Protein AF-A0A960S9M6-F1 (afdb_monomer_lite)

Sequence (141 aa):
MTRIGAFYVVWVLALFPCEPVHAREVPQEELKLIGQKIFANECSSRVDHLTCWNEGEAFASLGVGHFIWYPKGGKHPFEETFPRFIAFLKERGVPFPHWLDSPCPWHSRQEFYRAIHSTKMAELATFLNESIPHQIAYMQH

Foldseek 3Di:
DDDDDDDDDDDDDDPDDPDDDDDDDDDPVRVVVVVVVCCCVVVVVDLCVQWHDDPPDQFIQGAPLRATAHAPDDDDPDDGRQLVLVVLCVVVVNDADPPSNDGDPARDRVSVVVCCVPPVVVSRSVRRVVCNVSSVVVVVD

Secondary structure (DSSP, 8-state):
----------------------PPPPPHHHHHHHHHHHHHHHSTT-GGGTEE--TT-SSEEETTTTEEEPBSS---SS---HHHHHHHHHHTT----GGGSSSBS-SSHHHHHHTTTSHHHHHHHHHHHHTHHHHHHHHT-

Radius of gyration: 26.08 Å; chains: 1; bounding box: 66×43×81 Å

Structure (mmCIF, N/CA/C/O backbone):
data_AF-A0A960S9M6-F1
#
_entry.id   AF-A0A960S9M6-F1
#
loop_
_atom_site.group_PDB
_atom_site.id
_atom_site.type_symbol
_atom_site.label_atom_id
_atom_site.label_alt_id
_atom_site.label_comp_id
_atom_site.label_asym_id
_atom_site.label_entity_id
_atom_site.label_seq_id
_atom_site.pdbx_PDB_ins_code
_atom_site.Cartn_x
_atom_site.Cartn_y
_atom_site.Cartn_z
_atom_site.occupancy
_atom_site.B_iso_or_equiv
_atom_site.auth_seq_id
_atom_site.auth_comp_id
_atom_site.auth_asym_id
_atom_site.auth_atom_id
_atom_site.pdbx_PDB_model_num
ATOM 1 N N . MET A 1 1 ? 48.182 -28.511 65.128 1.00 39.94 1 MET A N 1
ATOM 2 C CA . MET A 1 1 ? 47.738 -27.963 63.830 1.00 39.94 1 MET A CA 1
ATOM 3 C C . MET A 1 1 ? 46.310 -27.478 63.998 1.00 39.94 1 MET A C 1
ATOM 5 O O . MET A 1 1 ? 45.401 -28.278 64.149 1.00 39.94 1 MET A O 1
ATOM 9 N N . THR A 1 2 ? 46.164 -26.166 64.121 1.00 43.22 2 THR A N 1
ATOM 10 C CA . THR A 1 2 ? 44.923 -25.434 64.402 1.00 43.22 2 THR A CA 1
ATOM 11 C C . THR A 1 2 ? 44.138 -25.230 63.109 1.00 43.22 2 THR A C 1
ATOM 13 O O . THR A 1 2 ? 44.773 -24.910 62.105 1.00 43.22 2 THR A O 1
ATOM 16 N N . ARG A 1 3 ? 42.796 -25.292 63.135 1.00 40.94 3 ARG A N 1
ATOM 17 C CA . ARG A 1 3 ? 41.962 -24.307 62.418 1.00 40.94 3 ARG A CA 1
ATOM 18 C C . ARG A 1 3 ? 40.491 -24.305 62.850 1.00 40.94 3 ARG A C 1
ATOM 20 O O . ARG A 1 3 ? 39.776 -25.290 62.748 1.00 40.94 3 ARG A O 1
ATOM 27 N N . ILE A 1 4 ? 40.123 -23.127 63.340 1.00 50.75 4 ILE A N 1
ATOM 28 C CA . ILE A 1 4 ? 38.807 -22.569 63.655 1.00 50.75 4 ILE A CA 1
ATOM 29 C C . ILE A 1 4 ? 38.083 -22.228 62.342 1.00 50.75 4 ILE A C 1
ATOM 31 O O . ILE A 1 4 ? 38.751 -21.907 61.359 1.00 50.75 4 ILE A O 1
ATOM 35 N N . GLY A 1 5 ? 36.746 -22.202 62.334 1.00 39.00 5 GLY A N 1
ATOM 36 C CA . GLY A 1 5 ? 35.992 -21.590 61.236 1.00 39.00 5 GLY A CA 1
ATOM 37 C C . GLY A 1 5 ? 34.479 -21.583 61.436 1.00 39.00 5 GLY A C 1
ATOM 38 O O . GLY A 1 5 ? 33.780 -22.395 60.845 1.00 39.00 5 GLY A O 1
ATOM 39 N N . ALA A 1 6 ? 33.983 -20.660 62.259 1.00 52.59 6 ALA A N 1
ATOM 40 C CA . ALA A 1 6 ? 32.585 -20.235 62.276 1.00 52.59 6 ALA A CA 1
ATOM 41 C C . ALA A 1 6 ? 32.339 -19.246 61.131 1.00 52.59 6 ALA A C 1
ATOM 43 O O . ALA A 1 6 ? 33.136 -18.327 61.028 1.00 52.59 6 ALA A O 1
ATOM 44 N N . PHE A 1 7 ? 31.246 -19.351 60.366 1.00 46.94 7 PHE A N 1
ATOM 45 C CA . PHE A 1 7 ? 30.676 -18.204 59.640 1.00 46.94 7 PHE A CA 1
ATOM 46 C C . PHE A 1 7 ? 29.161 -18.371 59.452 1.00 46.94 7 PHE A C 1
ATOM 48 O O . PHE A 1 7 ? 28.689 -19.128 58.610 1.00 46.94 7 PHE A O 1
ATOM 55 N N . TYR A 1 8 ? 28.409 -17.632 60.270 1.00 47.47 8 TYR A N 1
ATOM 56 C CA . TYR A 1 8 ? 27.047 -17.197 59.972 1.00 47.47 8 TYR A CA 1
ATOM 57 C C . TYR A 1 8 ? 27.101 -16.247 58.770 1.00 47.47 8 TYR A C 1
ATOM 59 O O . TYR A 1 8 ? 27.853 -15.275 58.803 1.00 47.47 8 TYR A O 1
ATOM 67 N N . VAL A 1 9 ? 26.275 -16.472 57.750 1.00 56.28 9 VAL A N 1
ATOM 68 C CA . VAL A 1 9 ? 25.959 -15.439 56.755 1.00 56.28 9 VAL A CA 1
ATOM 69 C C . VAL A 1 9 ? 24.444 -15.348 56.655 1.00 56.28 9 VAL A C 1
ATOM 71 O O . VAL A 1 9 ? 23.791 -16.125 55.965 1.00 56.28 9 VAL A O 1
ATOM 74 N N . VAL A 1 10 ? 23.887 -14.403 57.411 1.00 52.91 10 VAL A N 1
ATOM 75 C CA . VAL A 1 10 ? 22.512 -13.936 57.249 1.00 52.91 10 VAL A CA 1
ATOM 76 C C . VAL A 1 10 ? 22.479 -13.079 55.984 1.00 52.91 10 VAL A C 1
ATOM 78 O O . VAL A 1 10 ? 23.064 -11.999 55.952 1.00 52.91 10 VAL A O 1
ATOM 81 N N . TRP A 1 11 ? 21.796 -13.550 54.944 1.00 50.41 11 TRP A N 1
ATOM 82 C CA . TRP A 1 11 ? 21.425 -12.722 53.798 1.00 50.41 11 TRP A CA 1
ATOM 83 C C . TRP A 1 11 ? 20.110 -12.005 54.118 1.00 50.41 11 TRP A C 1
ATOM 85 O O . TRP A 1 11 ? 19.033 -12.576 53.967 1.00 50.41 11 TRP A O 1
ATOM 95 N N . VAL A 1 12 ? 20.188 -10.757 54.585 1.00 57.31 12 VAL A N 1
ATOM 96 C CA . VAL A 1 12 ? 19.019 -9.868 54.636 1.00 57.31 12 VAL A CA 1
ATOM 97 C C . VAL A 1 12 ? 18.831 -9.279 53.240 1.00 57.31 12 VAL A C 1
ATOM 99 O O . VAL A 1 12 ? 19.559 -8.377 52.831 1.00 57.31 12 VAL A O 1
ATOM 102 N N . LEU A 1 13 ? 17.866 -9.814 52.492 1.00 57.66 13 LEU A N 1
ATOM 103 C CA . LEU A 1 13 ? 17.352 -9.194 51.272 1.00 57.66 13 LEU A CA 1
ATOM 104 C C . LEU A 1 13 ? 16.617 -7.904 51.658 1.00 57.66 13 LEU A C 1
ATOM 106 O O . LEU A 1 13 ? 15.545 -7.947 52.260 1.00 57.66 13 LEU A O 1
ATOM 110 N N . ALA A 1 14 ? 17.206 -6.755 51.329 1.00 55.22 14 ALA A N 1
ATOM 111 C CA . ALA A 1 14 ? 16.539 -5.467 51.432 1.00 55.22 14 ALA A CA 1
ATOM 112 C C . ALA A 1 14 ? 15.406 -5.397 50.394 1.00 55.22 14 ALA A C 1
ATOM 114 O O . ALA A 1 14 ? 15.648 -5.318 49.190 1.00 55.22 14 ALA A O 1
ATOM 115 N N . LEU A 1 15 ? 14.164 -5.439 50.875 1.00 57.06 15 LEU A N 1
ATOM 116 C CA . LEU A 1 15 ? 12.969 -5.104 50.108 1.00 57.06 15 LEU A CA 1
ATOM 117 C C . LEU A 1 15 ? 12.941 -3.583 49.911 1.00 57.06 15 LEU A C 1
ATOM 119 O O . LEU A 1 15 ? 12.465 -2.855 50.778 1.00 57.06 15 LEU A O 1
ATOM 123 N N . PHE A 1 16 ? 13.466 -3.095 48.789 1.00 62.12 16 PHE A N 1
ATOM 124 C CA . PHE A 1 16 ? 13.149 -1.744 48.329 1.00 62.12 16 PHE A CA 1
ATOM 125 C C . PHE A 1 16 ? 11.722 -1.761 47.757 1.00 62.12 16 PHE A C 1
ATOM 127 O O . PHE A 1 16 ? 11.487 -2.480 46.782 1.00 62.12 16 PHE A O 1
ATOM 134 N N . PRO A 1 17 ? 10.753 -1.022 48.331 1.00 59.41 17 PRO A N 1
ATOM 135 C CA . PRO A 1 17 ? 9.447 -0.871 47.710 1.00 59.41 17 PRO A CA 1
ATOM 136 C C . PRO A 1 17 ? 9.616 -0.100 46.397 1.00 59.41 17 PRO A C 1
ATOM 138 O O . PRO A 1 17 ? 10.124 1.019 46.363 1.00 59.41 17 PRO A O 1
ATOM 141 N N . CYS A 1 18 ? 9.224 -0.741 45.300 1.00 58.84 18 CYS A N 1
ATOM 142 C CA . CYS A 1 18 ? 9.086 -0.103 44.002 1.00 58.84 18 CYS A CA 1
ATOM 143 C C . CYS A 1 18 ? 7.837 0.788 44.067 1.00 58.84 18 CYS A C 1
ATOM 145 O O . CYS A 1 18 ? 6.716 0.284 44.034 1.00 58.84 18 CYS A O 1
ATOM 147 N N . GLU A 1 19 ? 8.022 2.095 44.256 1.00 59.72 19 GLU A 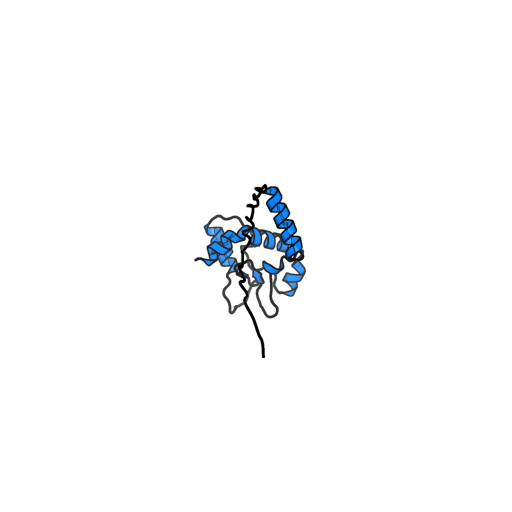N 1
ATOM 148 C CA . GLU A 1 19 ? 6.930 3.073 44.192 1.00 59.72 19 GLU A CA 1
ATOM 149 C C . GLU A 1 19 ? 6.269 3.020 42.798 1.00 59.72 19 GLU A C 1
ATOM 151 O O . GLU A 1 19 ? 6.977 3.026 41.783 1.00 59.72 19 GLU A O 1
ATOM 156 N N . PRO A 1 20 ? 4.928 2.965 42.709 1.00 59.41 20 PRO A N 1
ATOM 157 C CA . PRO A 1 20 ? 4.235 2.886 41.434 1.00 59.41 20 PRO A CA 1
ATOM 158 C C . PRO A 1 20 ? 4.317 4.231 40.705 1.00 59.41 20 PRO A C 1
ATOM 160 O O . PRO A 1 20 ? 3.740 5.234 41.128 1.00 59.41 20 PRO A O 1
ATOM 163 N N . VAL A 1 21 ? 5.010 4.243 39.568 1.00 62.34 21 VAL A N 1
ATOM 164 C CA . VAL A 1 21 ? 5.002 5.366 38.625 1.00 62.34 21 VAL A CA 1
ATOM 165 C C . VAL A 1 21 ? 3.561 5.593 38.161 1.00 62.34 21 VAL A C 1
ATOM 167 O O . VAL A 1 21 ? 2.972 4.744 37.494 1.00 62.34 21 VAL A O 1
ATOM 170 N N . HIS A 1 22 ? 2.979 6.740 38.515 1.00 62.44 22 HIS A N 1
ATOM 171 C CA . HIS A 1 22 ? 1.682 7.154 37.985 1.00 62.44 22 HIS A CA 1
ATOM 172 C C . HIS A 1 22 ? 1.824 7.480 36.495 1.00 62.44 22 HIS A C 1
ATOM 174 O O . HIS A 1 22 ? 2.482 8.451 36.117 1.00 62.44 22 HIS A O 1
ATOM 180 N N . ALA A 1 23 ? 1.204 6.665 35.643 1.00 53.06 23 ALA A N 1
ATOM 181 C CA . ALA A 1 23 ? 1.108 6.943 34.219 1.00 53.06 23 ALA A CA 1
ATOM 182 C C . ALA A 1 23 ? 0.157 8.131 33.998 1.00 53.06 23 ALA A C 1
ATOM 184 O O . ALA A 1 23 ? -1.020 8.078 34.348 1.00 53.06 23 ALA A O 1
ATOM 185 N N . ARG A 1 24 ? 0.679 9.222 33.434 1.00 65.56 24 ARG A N 1
ATOM 186 C CA . ARG A 1 24 ? -0.117 10.375 33.001 1.00 65.56 24 ARG A CA 1
ATOM 187 C C . ARG A 1 24 ? -0.850 10.018 31.706 1.00 65.56 24 ARG A C 1
ATOM 189 O O . ARG A 1 24 ? -0.212 9.586 30.749 1.00 65.56 24 ARG A O 1
ATOM 196 N N . GLU A 1 25 ? -2.159 10.251 31.654 1.00 62.16 25 GLU A N 1
ATOM 197 C CA . GLU A 1 25 ? -2.938 10.125 30.418 1.00 62.16 25 GLU A CA 1
ATOM 198 C C . GLU A 1 25 ? -2.504 11.197 29.407 1.00 62.16 25 GLU A C 1
ATOM 200 O O . GLU A 1 25 ? -2.459 12.392 29.713 1.00 62.16 25 GLU A O 1
ATOM 205 N N . VAL A 1 26 ? -2.137 10.758 28.202 1.00 62.38 26 VAL A N 1
ATOM 206 C CA . VAL A 1 26 ? -1.643 11.625 27.128 1.00 62.38 26 VAL A CA 1
ATOM 207 C C . VAL A 1 26 ? -2.814 11.993 26.202 1.00 62.38 26 VAL A C 1
ATOM 209 O O . VAL A 1 26 ? -3.490 11.090 25.703 1.00 62.38 26 VAL A O 1
ATOM 212 N N . PRO A 1 27 ? -3.075 13.288 25.943 1.00 74.69 27 PRO A N 1
ATOM 213 C CA . PRO A 1 27 ? -4.093 13.739 24.994 1.00 74.69 27 PRO A CA 1
ATOM 214 C C . PRO A 1 27 ? -3.900 13.158 23.584 1.00 74.69 27 PRO A C 1
ATOM 216 O O . PRO A 1 27 ? -2.776 12.998 23.114 1.00 74.69 27 PRO A O 1
ATOM 219 N N . GLN A 1 28 ? -4.998 12.909 22.863 1.00 57.66 28 GLN A N 1
ATOM 220 C CA . GLN A 1 28 ? -4.976 12.281 21.529 1.00 57.66 28 GLN A CA 1
ATOM 221 C C . GLN A 1 28 ? -4.119 13.023 20.488 1.00 57.66 28 GLN A C 1
ATOM 223 O O . GLN A 1 28 ? -3.432 12.394 19.685 1.00 57.66 28 GLN A O 1
ATOM 228 N N . GLU A 1 29 ? -4.097 14.356 20.512 1.00 60.41 29 GLU A N 1
ATOM 229 C CA . GLU A 1 29 ? -3.239 15.134 19.606 1.00 60.41 29 GLU A CA 1
ATOM 230 C C . GLU A 1 29 ? -1.749 14.965 19.927 1.00 60.41 29 GLU A C 1
ATOM 232 O O . GLU A 1 29 ? -0.921 14.863 19.021 1.00 60.41 29 GLU A O 1
ATOM 237 N N . GLU A 1 30 ? -1.411 14.864 21.214 1.00 60.12 30 GLU A N 1
ATOM 238 C CA . GLU A 1 30 ? -0.048 14.618 21.681 1.00 60.12 30 GLU A CA 1
ATOM 239 C C . GLU A 1 30 ? 0.386 13.188 21.317 1.00 60.12 30 GLU A C 1
ATOM 241 O O . GLU A 1 30 ? 1.492 13.000 20.813 1.00 60.12 30 GLU A O 1
ATOM 246 N N . LEU A 1 31 ? -0.515 12.202 21.410 1.00 59.41 31 LEU A N 1
ATOM 247 C CA . LEU A 1 31 ? -0.283 10.835 20.925 1.00 59.41 31 LEU A CA 1
ATOM 248 C C . LEU A 1 31 ? -0.028 10.774 19.412 1.00 59.41 31 LEU A C 1
ATOM 250 O O . LEU A 1 31 ? 0.876 10.060 18.979 1.00 59.41 31 LEU A O 1
ATOM 254 N N . LYS A 1 32 ? -0.762 11.543 18.597 1.00 56.31 32 LYS A N 1
ATOM 255 C CA . LYS A 1 32 ? -0.553 11.601 17.137 1.00 56.31 32 LYS A CA 1
ATOM 256 C C . LYS A 1 32 ? 0.806 12.201 16.781 1.00 56.31 32 LYS A C 1
ATOM 258 O O . LYS A 1 32 ? 1.501 11.692 15.902 1.00 56.31 32 LYS A O 1
ATOM 263 N N . LEU A 1 33 ? 1.200 13.261 17.479 1.00 59.62 33 LEU A N 1
ATOM 264 C CA . LEU A 1 33 ? 2.465 13.957 17.248 1.00 59.62 33 LEU A CA 1
ATOM 265 C C . LEU A 1 33 ? 3.662 13.130 17.743 1.00 59.62 33 LEU A C 1
ATOM 267 O O . LEU A 1 33 ? 4.707 13.098 17.092 1.00 59.62 33 LEU A O 1
ATOM 271 N N . ILE A 1 34 ? 3.489 12.410 18.855 1.00 61.06 34 ILE A N 1
ATOM 272 C CA . ILE A 1 34 ? 4.431 11.396 19.339 1.00 61.06 34 ILE A CA 1
ATOM 273 C C . ILE A 1 34 ? 4.526 10.248 18.328 1.00 61.06 34 ILE A C 1
ATOM 275 O O . ILE A 1 34 ? 5.634 9.891 17.952 1.00 61.06 34 ILE A O 1
ATOM 279 N N . GLY A 1 35 ? 3.409 9.742 17.799 1.00 54.53 35 GLY A N 1
ATOM 280 C CA . GLY A 1 35 ? 3.391 8.694 16.773 1.00 54.53 35 GLY A CA 1
ATOM 281 C C . GLY A 1 35 ? 4.107 9.103 15.484 1.00 54.53 35 GLY A C 1
ATOM 282 O O . GLY A 1 35 ? 4.913 8.342 14.964 1.00 54.53 35 GLY A O 1
ATOM 283 N N . GLN A 1 36 ? 3.906 10.335 15.013 1.00 56.25 36 GLN A N 1
ATOM 284 C CA . GLN A 1 36 ? 4.623 10.886 13.855 1.00 56.25 36 GLN A CA 1
ATOM 285 C C . GLN A 1 36 ? 6.128 11.031 14.110 1.00 56.25 36 GLN A C 1
ATOM 287 O O . GLN A 1 36 ? 6.935 10.750 13.226 1.00 56.25 36 GLN A O 1
ATOM 292 N N . LYS A 1 37 ? 6.519 11.450 15.318 1.00 56.56 37 LYS A N 1
ATOM 293 C CA . LYS A 1 37 ? 7.929 11.590 15.704 1.00 56.56 37 LYS A CA 1
ATOM 294 C C . LYS A 1 37 ? 8.610 10.242 15.935 1.00 56.56 37 LYS A C 1
ATOM 296 O O . LYS A 1 37 ? 9.757 10.095 15.535 1.00 56.56 37 LYS A O 1
ATOM 301 N N . ILE A 1 38 ? 7.918 9.264 16.521 1.00 52.44 38 ILE A N 1
ATOM 302 C CA . ILE A 1 38 ? 8.393 7.880 16.670 1.00 52.44 38 ILE A CA 1
ATOM 303 C C . ILE A 1 38 ? 8.504 7.228 15.292 1.00 52.44 38 ILE A C 1
ATOM 305 O O . ILE A 1 38 ? 9.534 6.646 14.991 1.00 52.44 38 ILE A O 1
ATOM 309 N N . PHE A 1 39 ? 7.527 7.414 14.404 1.00 49.03 39 PHE A N 1
ATOM 310 C CA . PHE A 1 39 ? 7.607 6.956 13.015 1.00 49.03 39 PHE A CA 1
ATOM 311 C C . PHE A 1 39 ? 8.801 7.583 12.270 1.00 49.03 39 PHE A C 1
ATOM 313 O O . PHE A 1 39 ? 9.555 6.885 11.595 1.00 49.03 39 PHE A O 1
ATOM 320 N N . ALA A 1 40 ? 9.046 8.884 12.447 1.00 50.12 40 ALA A N 1
ATOM 321 C CA . ALA A 1 40 ? 10.218 9.552 11.881 1.00 50.12 40 ALA A CA 1
ATOM 322 C C . ALA A 1 40 ? 11.550 9.036 12.472 1.00 50.12 40 ALA A C 1
ATOM 324 O O . ALA A 1 40 ? 12.507 8.846 11.717 1.00 50.12 40 ALA A O 1
ATOM 325 N N . ASN A 1 41 ? 11.604 8.776 13.786 1.00 49.66 41 ASN A N 1
ATOM 326 C CA . ASN A 1 41 ? 12.817 8.361 14.506 1.00 49.66 41 ASN A CA 1
ATOM 327 C C . ASN A 1 41 ? 13.135 6.861 14.403 1.00 49.66 41 ASN A C 1
ATOM 329 O O . ASN A 1 41 ? 14.295 6.512 14.214 1.00 49.66 41 ASN A O 1
ATOM 333 N N . GLU A 1 42 ? 12.151 5.972 14.533 1.00 43.06 42 GLU A N 1
ATOM 334 C CA . GLU A 1 42 ? 12.362 4.516 14.532 1.00 43.06 42 GLU A CA 1
ATOM 335 C C . GLU A 1 42 ? 12.408 3.927 13.122 1.00 43.06 42 GLU A C 1
ATOM 337 O O . GLU A 1 42 ? 13.106 2.942 12.898 1.00 43.06 42 GLU A O 1
ATOM 342 N N . CYS A 1 43 ? 11.744 4.552 12.141 1.00 46.69 43 CYS A N 1
ATOM 343 C CA . CYS A 1 43 ? 11.805 4.091 10.751 1.00 46.69 43 CYS A CA 1
ATOM 344 C C . CYS A 1 43 ? 12.882 4.804 9.923 1.00 46.69 43 CYS A C 1
ATOM 346 O O . CYS A 1 43 ? 12.962 4.559 8.728 1.00 46.69 43 CYS A O 1
ATOM 348 N N . SER A 1 44 ? 13.693 5.720 10.468 1.00 42.34 44 SER A N 1
ATOM 349 C CA . SER A 1 44 ? 14.475 6.655 9.626 1.00 42.34 44 SER A CA 1
ATOM 350 C C . SER A 1 44 ? 13.597 7.366 8.572 1.00 42.34 44 SER A C 1
ATOM 352 O O . SER A 1 44 ? 14.070 7.679 7.483 1.00 42.34 44 SER A O 1
ATOM 354 N N . SER A 1 45 ? 12.300 7.572 8.854 1.00 41.81 45 SER A N 1
ATOM 355 C CA . SER A 1 45 ? 11.281 7.992 7.869 1.00 41.81 45 SER A CA 1
ATOM 356 C C . SER A 1 45 ? 11.022 7.006 6.708 1.00 41.81 45 SER A C 1
ATOM 358 O O . SER A 1 45 ? 10.646 7.423 5.613 1.00 41.81 45 SER A O 1
ATOM 360 N N . ARG A 1 46 ? 11.211 5.696 6.905 1.00 45.28 46 ARG A N 1
ATOM 361 C CA . ARG A 1 46 ? 11.004 4.677 5.868 1.00 45.28 46 ARG A CA 1
ATOM 362 C C . ARG A 1 46 ? 9.598 4.086 5.940 1.00 45.28 46 ARG A C 1
ATOM 364 O O . ARG A 1 46 ? 9.298 3.192 6.723 1.00 45.28 46 ARG A O 1
ATOM 371 N N . VAL A 1 47 ? 8.771 4.554 5.014 1.00 46.78 47 VAL A N 1
ATOM 372 C CA . VAL A 1 47 ? 7.545 3.916 4.499 1.00 46.78 47 VAL A CA 1
ATOM 373 C C . VAL A 1 47 ? 7.772 2.435 4.091 1.00 46.78 47 VAL A C 1
ATOM 375 O O . VAL A 1 47 ? 6.831 1.654 3.955 1.00 46.78 47 VAL A O 1
ATOM 378 N N . ASP A 1 48 ? 9.033 2.020 3.981 1.00 48.84 48 ASP A N 1
ATOM 379 C CA . ASP A 1 48 ? 9.527 0.729 3.505 1.00 48.84 48 ASP A CA 1
ATOM 380 C C . ASP A 1 48 ? 9.055 -0.520 4.267 1.00 48.84 48 ASP A C 1
ATOM 382 O O . ASP A 1 48 ? 9.212 -1.620 3.741 1.00 48.84 48 ASP A O 1
ATOM 386 N N . HIS A 1 49 ? 8.499 -0.404 5.478 1.00 64.75 49 HIS A N 1
ATOM 387 C CA . HIS A 1 49 ? 7.971 -1.578 6.192 1.00 64.75 49 HIS A CA 1
ATOM 388 C C . HIS A 1 49 ? 6.539 -1.924 5.782 1.00 64.75 49 HIS A C 1
ATOM 390 O O . HIS A 1 49 ? 6.178 -3.096 5.760 1.00 64.75 49 HIS A O 1
ATOM 396 N N . LEU A 1 50 ? 5.730 -0.915 5.440 1.00 83.94 50 LEU A N 1
ATOM 397 C CA . LEU A 1 50 ? 4.361 -1.124 4.968 1.00 83.94 50 LEU A CA 1
ATOM 398 C C . LEU A 1 50 ? 4.290 -1.174 3.447 1.00 83.94 50 LEU A C 1
ATOM 400 O O . LEU A 1 50 ? 3.307 -1.667 2.917 1.00 83.94 50 LEU A O 1
ATOM 404 N N . THR A 1 51 ? 5.286 -0.667 2.726 1.00 89.56 51 THR A N 1
ATOM 405 C CA . THR A 1 51 ? 5.321 -0.781 1.268 1.00 89.56 51 THR A CA 1
ATOM 406 C C . THR A 1 51 ? 6.700 -1.252 0.833 1.00 89.56 51 THR A C 1
ATOM 408 O O . THR A 1 51 ? 7.675 -0.504 0.922 1.00 89.56 51 THR A O 1
ATOM 411 N N . CYS A 1 52 ? 6.800 -2.480 0.338 1.00 91.88 52 CYS A N 1
ATOM 412 C CA . CYS A 1 52 ? 8.059 -3.022 -0.150 1.00 91.88 52 CYS A CA 1
ATOM 413 C C . CYS A 1 52 ? 7.871 -3.759 -1.472 1.00 91.88 52 CYS A C 1
ATOM 415 O O . CYS A 1 52 ? 6.782 -4.202 -1.823 1.00 91.88 52 CYS A O 1
ATOM 417 N N . TRP A 1 53 ? 8.955 -3.874 -2.227 1.00 92.31 53 TRP A N 1
ATOM 418 C CA . TRP A 1 53 ? 9.013 -4.724 -3.405 1.00 92.31 53 TRP A CA 1
ATOM 419 C C . TRP A 1 53 ? 10.386 -5.382 -3.405 1.00 92.31 53 TRP A C 1
ATOM 421 O O . TRP A 1 53 ? 11.397 -4.720 -3.684 1.00 92.31 53 TRP A O 1
ATOM 431 N N . ASN A 1 54 ? 10.455 -6.659 -3.028 1.00 88.75 54 ASN A N 1
ATOM 432 C CA . ASN A 1 54 ? 11.747 -7.307 -2.843 1.00 88.75 54 ASN A CA 1
ATOM 433 C C . ASN A 1 54 ? 12.420 -7.594 -4.187 1.00 88.75 54 ASN A C 1
ATOM 435 O O . ASN A 1 54 ? 11.797 -7.653 -5.250 1.00 88.75 54 ASN A O 1
ATOM 439 N N . GLU A 1 55 ? 13.740 -7.720 -4.152 1.00 87.31 55 GLU A N 1
ATOM 440 C CA . GLU A 1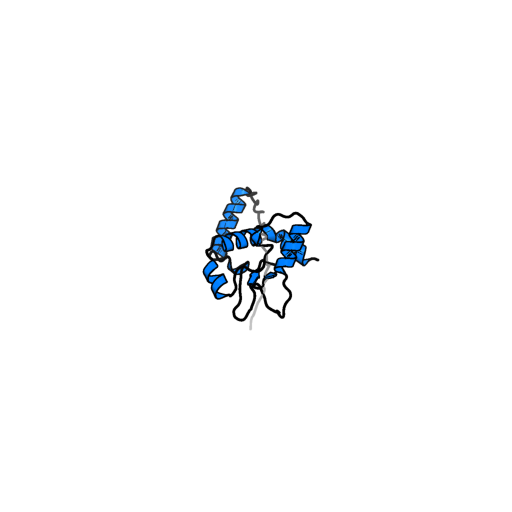 55 ? 14.498 -8.115 -5.331 1.00 87.31 55 GLU A CA 1
ATOM 441 C C . GLU A 1 55 ? 14.118 -9.541 -5.752 1.00 87.31 55 GLU A C 1
ATOM 443 O O . GLU A 1 55 ? 14.008 -10.435 -4.919 1.00 87.31 55 GLU A O 1
ATOM 448 N N . GLY A 1 56 ? 13.880 -9.743 -7.050 1.00 87.62 56 GLY A N 1
ATOM 449 C CA . GLY A 1 56 ? 13.425 -11.025 -7.595 1.00 87.62 56 GLY A CA 1
ATOM 450 C C . GLY A 1 56 ? 11.911 -11.264 -7.524 1.00 87.62 56 GLY A C 1
ATOM 451 O O . GLY A 1 56 ? 11.432 -12.206 -8.152 1.00 87.62 56 GLY A O 1
ATOM 452 N N . GLU A 1 57 ? 11.141 -10.411 -6.841 1.00 90.31 57 GLU A N 1
ATOM 453 C CA . GLU A 1 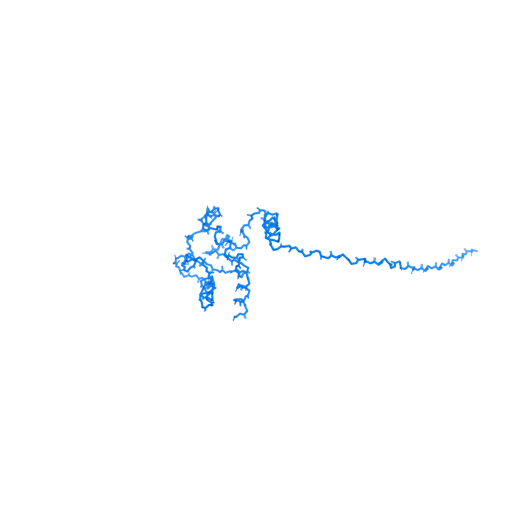57 ? 9.678 -10.505 -6.813 1.00 90.31 57 GLU A CA 1
ATOM 454 C C . GLU A 1 57 ? 9.025 -9.744 -7.971 1.00 90.31 57 GLU A C 1
ATOM 456 O O . GLU A 1 57 ? 9.499 -8.700 -8.427 1.00 90.31 57 GLU A O 1
ATOM 461 N N . ALA A 1 58 ? 7.880 -10.251 -8.425 1.00 92.19 58 ALA A N 1
ATOM 462 C CA . ALA A 1 58 ? 7.071 -9.628 -9.472 1.00 92.19 58 ALA A CA 1
ATOM 463 C C . ALA A 1 58 ? 5.933 -8.744 -8.920 1.00 92.19 58 ALA A C 1
ATOM 465 O O . ALA A 1 58 ? 5.120 -8.254 -9.700 1.00 92.19 58 ALA A O 1
ATOM 466 N N . PHE A 1 59 ? 5.867 -8.549 -7.601 1.00 93.88 59 PHE A N 1
ATOM 467 C CA . PHE A 1 59 ? 4.779 -7.865 -6.901 1.00 93.88 59 PHE A CA 1
ATOM 468 C C . PHE A 1 59 ? 5.295 -6.918 -5.819 1.00 93.88 59 PHE A C 1
ATOM 470 O O . PHE A 1 59 ? 6.386 -7.105 -5.284 1.00 93.88 59 PHE A O 1
ATOM 477 N N . ALA A 1 60 ? 4.458 -5.947 -5.454 1.00 94.19 60 ALA A N 1
ATOM 478 C CA . ALA A 1 60 ? 4.620 -5.198 -4.216 1.00 94.19 60 ALA A CA 1
ATOM 479 C C . ALA A 1 60 ? 3.979 -5.967 -3.048 1.00 94.19 60 ALA A C 1
ATOM 481 O O . ALA A 1 60 ? 2.894 -6.533 -3.196 1.00 94.19 60 ALA A O 1
ATOM 482 N N . SER A 1 61 ? 4.639 -5.961 -1.893 1.00 94.00 61 SER A N 1
ATOM 483 C CA . SER A 1 61 ? 4.127 -6.454 -0.614 1.00 94.00 61 SER A CA 1
ATOM 484 C C . SER A 1 61 ? 3.735 -5.264 0.260 1.00 94.00 61 SER A C 1
ATOM 486 O O . SER A 1 61 ? 4.543 -4.358 0.491 1.00 94.00 61 SER A O 1
ATOM 488 N N . LEU A 1 62 ? 2.488 -5.263 0.735 1.00 95.31 62 LEU A N 1
ATOM 489 C CA . LEU A 1 62 ? 1.868 -4.117 1.392 1.00 95.31 62 LEU A CA 1
ATOM 490 C C . LEU A 1 62 ? 1.302 -4.431 2.782 1.00 95.31 62 LEU A C 1
ATOM 492 O O . LEU A 1 62 ? 0.695 -5.474 3.005 1.00 95.31 62 LEU A O 1
ATOM 496 N N . GLY A 1 63 ? 1.390 -3.459 3.682 1.00 93.00 63 GLY A N 1
ATOM 497 C CA . GLY A 1 63 ? 0.796 -3.491 5.013 1.00 93.00 63 GLY A CA 1
ATOM 498 C C . GLY A 1 63 ? 1.421 -4.523 5.952 1.00 93.00 63 GLY A C 1
ATOM 499 O O . GLY A 1 63 ? 2.357 -5.241 5.605 1.00 93.00 63 GLY A O 1
ATOM 500 N N . VAL A 1 64 ? 0.862 -4.620 7.158 1.00 89.75 64 VAL A N 1
ATOM 501 C CA . VAL A 1 64 ? 1.265 -5.630 8.152 1.00 89.75 64 VAL A CA 1
ATOM 502 C C . VAL A 1 64 ? 0.795 -7.037 7.773 1.00 89.75 64 VAL A C 1
ATOM 504 O O . VAL A 1 64 ? 1.335 -8.023 8.261 1.00 89.75 64 VAL A O 1
ATOM 507 N N . GLY A 1 65 ? -0.198 -7.132 6.884 1.00 89.38 65 GLY A N 1
ATOM 508 C CA . GLY A 1 65 ? -0.693 -8.396 6.341 1.00 89.38 65 GLY A CA 1
ATOM 509 C C . GLY A 1 65 ? 0.107 -8.946 5.160 1.00 89.38 65 GLY A C 1
ATOM 510 O O . GLY A 1 65 ? -0.280 -9.984 4.630 1.00 89.38 65 GLY A O 1
ATOM 511 N N . HIS A 1 66 ? 1.189 -8.277 4.735 1.00 92.25 66 HIS A N 1
ATOM 512 C CA . HIS A 1 66 ? 2.006 -8.673 3.578 1.00 92.25 66 HIS A CA 1
ATOM 513 C C . HIS A 1 66 ? 1.170 -8.936 2.316 1.00 92.25 66 HIS A C 1
ATOM 515 O O . HIS A 1 66 ? 1.305 -9.955 1.634 1.00 92.25 66 HIS A O 1
ATOM 521 N N . PHE A 1 67 ? 0.261 -8.012 2.009 1.00 95.56 67 PHE A N 1
ATOM 522 C CA . PHE A 1 67 ? -0.639 -8.144 0.880 1.00 95.56 67 PHE A CA 1
ATOM 523 C C . PHE A 1 67 ? 0.108 -8.045 -0.446 1.00 95.56 67 PHE A C 1
ATOM 525 O O . PHE A 1 67 ? 0.820 -7.076 -0.698 1.00 95.56 67 PHE A O 1
ATOM 532 N N . ILE A 1 68 ? -0.111 -9.027 -1.311 1.00 95.38 68 ILE A N 1
ATOM 533 C CA . ILE A 1 68 ? 0.489 -9.121 -2.636 1.00 95.38 68 ILE A CA 1
ATOM 534 C C . ILE A 1 68 ? -0.333 -8.276 -3.608 1.00 95.38 68 ILE A C 1
ATOM 536 O O . ILE A 1 68 ? -1.543 -8.494 -3.753 1.00 95.38 68 ILE A O 1
ATOM 540 N N . TRP A 1 69 ? 0.334 -7.346 -4.294 1.00 95.94 69 TRP A N 1
ATOM 541 C CA . TRP A 1 69 ? -0.252 -6.521 -5.349 1.00 95.94 69 TRP A CA 1
ATOM 542 C C . TRP A 1 69 ? 0.578 -6.598 -6.634 1.00 95.94 69 TRP A C 1
ATOM 544 O O . TRP A 1 69 ? 1.703 -6.088 -6.690 1.00 95.94 69 TRP A O 1
ATOM 554 N N . TYR A 1 70 ? 0.030 -7.235 -7.673 1.00 94.69 70 TYR A N 1
ATOM 555 C CA . TYR A 1 70 ? 0.703 -7.342 -8.967 1.00 94.69 70 TYR A CA 1
ATOM 556 C C . TYR A 1 70 ? 0.405 -6.152 -9.885 1.00 94.69 70 TYR A C 1
ATOM 558 O O . TYR A 1 70 ? -0.692 -5.578 -9.848 1.00 94.69 70 TYR A O 1
ATOM 566 N N . PRO A 1 71 ? 1.361 -5.808 -10.766 1.00 92.50 71 PRO A N 1
ATOM 567 C CA . PRO A 1 71 ? 1.092 -5.017 -11.959 1.00 92.50 71 PRO A CA 1
ATOM 568 C C . PRO A 1 71 ? -0.045 -5.592 -12.795 1.00 92.50 71 PRO A C 1
ATOM 570 O O . PRO A 1 71 ? -0.324 -6.790 -12.781 1.00 92.50 71 PRO A O 1
ATOM 573 N N . LYS A 1 72 ? -0.658 -4.744 -13.620 1.00 87.38 72 LYS A N 1
ATOM 574 C CA . LYS A 1 72 ? -1.647 -5.212 -14.587 1.00 87.38 72 LYS A CA 1
ATOM 575 C C . LYS A 1 72 ? -1.023 -6.205 -15.577 1.00 87.38 72 LYS A C 1
ATOM 577 O O . LYS A 1 72 ? -0.151 -5.842 -16.363 1.00 87.38 72 LYS A O 1
ATOM 582 N N . GLY A 1 73 ? -1.621 -7.391 -15.645 1.00 79.69 73 GLY A N 1
ATOM 583 C CA . GLY A 1 73 ? -1.347 -8.388 -16.673 1.00 79.69 73 GLY A CA 1
ATOM 584 C C . GLY A 1 73 ? -0.262 -9.381 -16.270 1.00 79.69 73 GLY A C 1
ATOM 585 O O . GLY A 1 73 ? 0.758 -9.026 -15.697 1.00 79.69 73 GLY A O 1
ATOM 586 N N . GLY A 1 74 ? -0.490 -10.642 -16.626 1.00 70.31 74 GLY A N 1
ATOM 587 C CA . GLY A 1 74 ? 0.387 -11.751 -16.273 1.00 70.31 74 GLY A CA 1
ATOM 588 C C . GLY A 1 74 ? -0.386 -12.879 -15.605 1.00 70.31 74 GLY A C 1
ATOM 589 O O . GLY A 1 74 ? -1.479 -12.693 -15.077 1.00 70.31 74 GLY A O 1
ATOM 590 N N . LYS A 1 75 ? 0.177 -14.084 -15.673 1.00 73.44 75 LYS A N 1
ATOM 591 C CA . LYS A 1 75 ? -0.179 -15.166 -14.759 1.00 73.44 75 LYS A CA 1
ATOM 592 C C . LYS A 1 75 ? 0.911 -15.202 -13.711 1.00 73.44 75 LYS A C 1
ATOM 594 O O . LYS A 1 75 ? 2.083 -15.337 -14.063 1.00 73.44 75 LYS A O 1
ATOM 599 N N . HIS A 1 76 ? 0.521 -15.078 -12.457 1.00 81.75 76 HIS A N 1
ATOM 600 C CA . HIS A 1 76 ? 1.458 -15.051 -11.354 1.00 81.75 76 HIS A CA 1
ATOM 601 C C . HIS A 1 76 ? 1.321 -16.314 -10.504 1.00 81.75 76 HIS A C 1
ATOM 603 O O . HIS A 1 76 ? 0.235 -16.893 -10.446 1.00 81.75 76 HIS A O 1
ATOM 609 N N . PRO A 1 77 ? 2.421 -16.783 -9.892 1.00 80.38 77 PRO A N 1
ATOM 610 C CA . PRO A 1 77 ? 2.410 -18.019 -9.116 1.00 80.38 77 PRO A CA 1
ATOM 611 C C . PRO A 1 77 ? 1.655 -17.869 -7.793 1.00 80.38 77 PRO A C 1
ATOM 613 O O . PRO A 1 77 ? 1.141 -18.856 -7.276 1.00 80.38 77 PRO A O 1
ATOM 616 N N . PHE A 1 78 ? 1.590 -16.647 -7.256 1.00 84.56 78 PHE A N 1
ATOM 617 C CA . PHE A 1 78 ? 0.877 -16.347 -6.021 1.00 84.56 78 PHE A CA 1
ATOM 618 C C . PHE A 1 78 ? -0.424 -15.616 -6.297 1.00 84.56 78 PHE A C 1
ATOM 620 O O . PHE A 1 78 ? -0.579 -14.915 -7.296 1.00 84.56 78 PHE A O 1
ATOM 627 N N . GLU A 1 79 ? -1.339 -15.775 -5.360 1.00 87.06 79 GLU A N 1
ATOM 628 C CA . GLU A 1 79 ? -2.636 -15.139 -5.374 1.00 87.06 79 GLU A CA 1
ATOM 629 C C . GLU A 1 79 ? -2.546 -13.670 -4.946 1.00 87.06 79 GLU A C 1
ATOM 631 O O . GLU A 1 79 ? -1.811 -13.321 -4.023 1.00 87.06 79 GLU A O 1
ATOM 636 N N . GLU A 1 80 ? -3.310 -12.801 -5.606 1.00 91.06 80 GLU A N 1
ATOM 637 C CA . GLU A 1 80 ? -3.425 -11.401 -5.202 1.00 91.06 80 GLU A CA 1
ATOM 638 C C . GLU A 1 80 ? -4.279 -11.264 -3.949 1.00 91.06 80 GLU A C 1
ATOM 640 O O . GLU A 1 80 ? -5.479 -11.551 -3.964 1.00 91.06 80 GLU A O 1
ATOM 645 N N . THR A 1 81 ? -3.670 -10.769 -2.874 1.00 94.88 81 THR A N 1
ATOM 646 C CA . THR A 1 81 ? -4.353 -10.561 -1.595 1.00 94.88 81 THR A CA 1
ATOM 647 C C . THR A 1 81 ? -4.677 -9.095 -1.333 1.00 94.88 81 THR A C 1
ATOM 649 O O . THR A 1 81 ? -5.652 -8.825 -0.635 1.00 94.88 81 THR A O 1
ATOM 652 N N . PHE A 1 82 ? -3.967 -8.136 -1.940 1.00 96.69 82 PHE A N 1
ATOM 653 C CA . PHE A 1 82 ? -4.288 -6.716 -1.752 1.00 96.69 82 PHE A CA 1
ATOM 654 C C . PHE A 1 82 ? -5.666 -6.328 -2.318 1.00 96.69 82 PHE A C 1
ATOM 656 O O . PHE A 1 82 ? -6.468 -5.774 -1.568 1.00 96.69 82 PHE A O 1
ATOM 663 N N . PRO A 1 83 ? -6.041 -6.687 -3.564 1.00 95.56 83 PRO A N 1
ATOM 664 C CA . PRO A 1 83 ? -7.387 -6.404 -4.068 1.00 95.56 83 PRO A CA 1
ATOM 665 C C . PRO A 1 83 ? -8.492 -7.091 -3.258 1.00 95.56 83 PRO A C 1
ATOM 667 O O . PRO A 1 83 ? -9.594 -6.563 -3.141 1.00 95.56 83 PRO A O 1
ATOM 670 N N . ARG A 1 84 ? -8.203 -8.253 -2.658 1.00 95.62 84 ARG A N 1
ATOM 671 C CA . ARG A 1 84 ? -9.148 -8.951 -1.773 1.00 95.62 84 ARG A CA 1
ATOM 672 C C . ARG A 1 84 ? -9.344 -8.221 -0.457 1.00 95.62 84 ARG A C 1
ATOM 674 O O . ARG A 1 84 ? -10.476 -8.092 -0.003 1.00 95.62 84 ARG A O 1
ATOM 681 N N . PHE A 1 85 ? -8.268 -7.689 0.113 1.00 97.00 85 PHE A N 1
ATOM 682 C CA . PHE A 1 85 ? -8.357 -6.801 1.263 1.00 97.00 85 PHE A CA 1
ATOM 683 C C . PHE A 1 85 ? -9.182 -5.544 0.935 1.00 97.00 85 PHE A C 1
ATOM 685 O O . PHE A 1 85 ? -10.078 -5.185 1.697 1.00 97.00 85 PHE A O 1
ATOM 692 N N . ILE A 1 86 ? -8.975 -4.923 -0.231 1.00 97.69 86 ILE A N 1
ATOM 693 C CA . ILE A 1 86 ? -9.794 -3.781 -0.676 1.00 97.69 86 ILE A CA 1
ATOM 694 C C . ILE A 1 86 ? -11.273 -4.173 -0.839 1.00 97.69 86 ILE A C 1
ATOM 696 O O . ILE A 1 86 ? -12.155 -3.448 -0.373 1.00 97.69 86 ILE A O 1
ATOM 700 N N . ALA A 1 87 ? -11.570 -5.338 -1.421 1.00 96.62 87 ALA A N 1
ATOM 701 C CA . ALA A 1 87 ? -12.938 -5.852 -1.520 1.00 96.62 87 ALA A CA 1
ATOM 702 C C . ALA A 1 87 ? -13.578 -6.071 -0.135 1.00 96.62 87 ALA A C 1
ATOM 704 O O . ALA A 1 87 ? -14.716 -5.660 0.091 1.00 96.62 87 ALA A O 1
ATOM 705 N N . PHE A 1 88 ? -12.826 -6.618 0.822 1.00 96.56 88 PHE A N 1
ATOM 706 C CA . PHE A 1 88 ? -13.264 -6.796 2.208 1.00 96.56 88 PHE A CA 1
ATOM 707 C C . PHE A 1 88 ? -13.637 -5.471 2.894 1.00 96.56 88 PHE A C 1
ATOM 709 O O . PHE A 1 88 ? -14.626 -5.417 3.635 1.00 96.56 88 PHE A O 1
ATOM 716 N N . LEU A 1 89 ? -12.871 -4.401 2.646 1.00 97.06 89 LEU A N 1
ATOM 717 C CA . LEU A 1 89 ? -13.185 -3.055 3.140 1.00 97.06 89 LEU A CA 1
ATOM 718 C C . LEU A 1 89 ? -14.444 -2.493 2.477 1.00 97.06 89 LEU A C 1
ATOM 720 O O . LEU A 1 89 ? -15.304 -1.932 3.160 1.00 97.06 89 LEU A O 1
ATOM 724 N N . LYS A 1 90 ? -14.568 -2.689 1.160 1.00 96.75 90 LYS A N 1
ATOM 725 C CA . LYS A 1 90 ? -15.713 -2.247 0.354 1.00 96.75 90 LYS A CA 1
ATOM 726 C C . LYS A 1 90 ? -17.021 -2.863 0.844 1.00 96.75 90 LYS A C 1
ATOM 728 O O . LYS A 1 90 ? -17.999 -2.143 1.018 1.00 96.75 90 LYS A O 1
ATOM 733 N N . GLU A 1 91 ? -17.025 -4.160 1.140 1.00 96.44 91 GLU A N 1
ATOM 734 C CA . GLU A 1 91 ? -18.182 -4.868 1.708 1.00 96.44 91 GLU A CA 1
ATOM 735 C C . GLU A 1 91 ? -18.602 -4.330 3.084 1.00 96.44 91 GLU A C 1
ATOM 737 O O . GLU A 1 91 ? -19.778 -4.380 3.439 1.00 96.44 91 GLU A O 1
ATOM 742 N N . ARG A 1 92 ? -17.653 -3.787 3.855 1.00 95.50 92 ARG A N 1
ATOM 743 C CA . ARG A 1 92 ? -17.878 -3.232 5.200 1.00 95.50 92 ARG A CA 1
ATOM 744 C C . ARG A 1 92 ? -18.132 -1.726 5.208 1.00 95.50 92 ARG A C 1
ATOM 746 O O . ARG A 1 92 ? -18.318 -1.156 6.279 1.00 95.50 92 ARG A O 1
ATOM 753 N N . GLY A 1 93 ? -18.128 -1.078 4.042 1.00 96.44 93 GLY A N 1
ATOM 754 C CA . GLY A 1 93 ? -18.295 0.371 3.930 1.00 96.44 93 GLY A CA 1
ATOM 755 C C . GLY A 1 93 ? -17.154 1.175 4.561 1.00 96.44 93 GLY A C 1
ATOM 756 O O . GLY A 1 93 ? -17.357 2.331 4.929 1.00 96.44 93 GLY A O 1
ATOM 757 N N . VAL A 1 94 ? -15.964 0.580 4.706 1.00 96.12 94 VAL A N 1
ATOM 758 C CA . VAL A 1 94 ? -14.778 1.297 5.188 1.00 96.12 94 VAL A CA 1
ATOM 759 C C . VAL A 1 94 ? -14.232 2.152 4.038 1.00 96.12 94 VAL A C 1
ATOM 761 O O . VAL A 1 94 ? -14.002 1.613 2.953 1.00 96.12 94 VAL A O 1
ATOM 764 N N . PRO A 1 95 ? -14.023 3.467 4.229 1.00 95.06 95 PRO A N 1
ATOM 765 C CA . PRO A 1 95 ? -13.499 4.330 3.179 1.00 95.06 95 PRO A CA 1
ATOM 766 C C . PRO A 1 95 ? -12.031 4.013 2.872 1.00 95.06 95 PRO A C 1
ATOM 768 O O . PRO A 1 95 ? -11.231 3.744 3.766 1.00 95.06 95 PRO A O 1
ATOM 771 N N . PHE A 1 96 ? -11.669 4.095 1.595 1.00 96.69 96 PHE A N 1
ATOM 772 C CA . PHE A 1 96 ? -10.298 3.970 1.107 1.00 96.6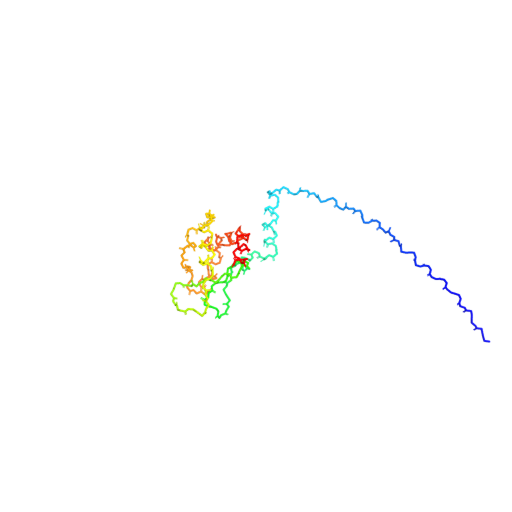9 96 PHE A CA 1
ATOM 773 C C . PHE A 1 96 ? -10.123 4.813 -0.171 1.00 96.69 96 PHE A C 1
ATOM 775 O O . PHE A 1 96 ? -11.115 5.096 -0.852 1.00 96.69 96 PHE A O 1
ATOM 782 N N . PRO A 1 97 ? -8.894 5.227 -0.530 1.00 95.94 97 PRO A N 1
ATOM 783 C CA . PRO A 1 97 ? -8.647 5.950 -1.776 1.00 95.94 97 PRO A CA 1
ATOM 784 C C . PRO A 1 97 ? -9.122 5.166 -3.006 1.00 95.94 97 PRO A C 1
ATOM 786 O O . PRO A 1 97 ? -8.687 4.040 -3.239 1.00 95.94 97 PRO A O 1
ATOM 789 N N . HIS A 1 98 ? -9.982 5.766 -3.836 1.00 93.56 98 HIS A N 1
ATOM 790 C CA . HIS A 1 98 ? -10.634 5.074 -4.961 1.00 93.56 98 HIS A CA 1
ATOM 791 C C . HIS A 1 98 ? -9.667 4.385 -5.934 1.00 93.56 98 HIS A C 1
ATOM 793 O O . HIS A 1 98 ? -10.012 3.363 -6.520 1.00 93.56 98 HIS A O 1
ATOM 799 N N . TRP A 1 99 ? -8.454 4.917 -6.107 1.00 95.38 99 TRP A N 1
ATOM 800 C CA . TRP A 1 99 ? -7.461 4.338 -7.013 1.00 95.38 99 TRP A CA 1
ATOM 801 C C . TRP A 1 99 ? -6.878 3.004 -6.520 1.00 95.38 99 TRP A C 1
ATOM 803 O O . TRP A 1 99 ? -6.218 2.326 -7.304 1.00 95.38 99 TRP A O 1
ATOM 813 N N . LEU A 1 100 ? -7.110 2.622 -5.259 1.00 96.06 100 LEU A N 1
ATOM 814 C CA . LEU A 1 100 ? -6.728 1.311 -4.726 1.00 96.06 100 LEU A CA 1
ATOM 815 C C . LEU A 1 100 ? -7.650 0.185 -5.220 1.00 96.06 100 LEU A C 1
ATOM 817 O O . LEU A 1 100 ? -7.243 -0.972 -5.204 1.00 96.06 100 LEU A O 1
ATOM 821 N N . ASP A 1 101 ? -8.851 0.507 -5.720 1.00 94.25 101 ASP A N 1
ATOM 822 C CA . ASP A 1 101 ? -9.750 -0.436 -6.414 1.00 94.25 101 ASP A CA 1
ATOM 823 C C . ASP A 1 101 ? -9.344 -0.577 -7.894 1.00 94.25 101 ASP A C 1
ATOM 825 O O . ASP A 1 101 ? -10.131 -0.400 -8.825 1.00 94.25 101 ASP A O 1
ATOM 829 N N . SER A 1 102 ? -8.049 -0.760 -8.139 1.00 91.19 102 SER A N 1
ATOM 830 C CA . SER A 1 102 ? -7.450 -0.903 -9.468 1.00 91.19 102 SER A CA 1
ATOM 831 C C . SER A 1 102 ? -6.155 -1.719 -9.379 1.00 91.19 102 SER A C 1
ATOM 833 O O . SER A 1 102 ? -5.596 -1.873 -8.292 1.00 91.19 102 SER A O 1
ATOM 835 N N . PRO A 1 103 ? -5.649 -2.264 -10.502 1.00 90.81 103 PRO A N 1
ATOM 836 C CA . PRO A 1 103 ? -4.356 -2.948 -10.517 1.00 90.81 103 PRO A CA 1
ATOM 837 C C . PRO A 1 103 ? -3.213 -2.052 -10.028 1.00 90.81 103 PRO A C 1
ATOM 839 O O . PRO A 1 103 ? -3.308 -0.823 -10.120 1.00 90.81 103 PRO A O 1
ATOM 842 N N . CYS A 1 104 ? -2.118 -2.669 -9.573 1.00 94.00 104 CYS A N 1
ATOM 843 C CA . CYS A 1 104 ? -0.948 -1.939 -9.091 1.00 94.00 104 CYS A CA 1
ATOM 844 C C . CYS A 1 104 ? -0.482 -0.934 -10.157 1.00 94.00 104 CYS A C 1
ATOM 846 O O . CYS A 1 104 ? -0.270 -1.322 -11.312 1.00 94.00 104 CYS A O 1
ATOM 848 N N . PRO A 1 105 ? -0.334 0.357 -9.805 1.00 94.62 105 PRO A N 1
ATOM 849 C CA . PRO A 1 105 ? -0.007 1.394 -10.779 1.00 94.62 105 PRO A CA 1
ATOM 850 C C . PRO A 1 105 ? 1.449 1.330 -11.253 1.00 94.62 105 PRO A C 1
ATOM 852 O O . PRO A 1 105 ? 1.779 1.964 -12.251 1.00 94.62 105 PRO A O 1
ATOM 855 N N . TRP A 1 106 ? 2.311 0.600 -10.542 1.00 94.75 106 TRP A N 1
ATOM 856 C CA . TRP A 1 106 ? 3.726 0.458 -10.864 1.00 94.75 106 TRP A CA 1
ATOM 857 C C . TRP A 1 106 ? 3.966 -0.868 -11.581 1.00 94.75 106 TRP A C 1
ATOM 859 O O . TRP A 1 106 ? 3.601 -1.924 -11.072 1.00 94.75 106 TRP A O 1
ATOM 869 N N . HIS A 1 107 ? 4.627 -0.828 -12.736 1.00 93.94 107 HIS A N 1
ATOM 870 C CA . HIS A 1 107 ? 4.868 -2.006 -13.576 1.00 93.94 107 HIS A CA 1
ATOM 871 C C . HIS A 1 107 ? 6.156 -2.748 -13.215 1.00 93.94 107 HIS A C 1
ATOM 873 O O . HIS A 1 107 ? 6.419 -3.836 -13.723 1.00 93.94 107 HIS A O 1
ATOM 879 N N . SER A 1 108 ? 6.995 -2.150 -12.370 1.00 93.94 108 SER A N 1
ATOM 880 C CA . SER A 1 108 ? 8.258 -2.738 -11.941 1.00 93.94 108 SER A CA 1
ATOM 881 C C . SER A 1 108 ? 8.696 -2.204 -10.585 1.00 93.94 108 SER A C 1
ATOM 883 O O . SER A 1 108 ? 8.385 -1.069 -10.217 1.00 93.94 108 SER A O 1
ATOM 885 N N . ARG A 1 109 ? 9.549 -2.980 -9.907 1.00 91.38 109 ARG A N 1
ATOM 886 C CA . ARG A 1 109 ? 10.272 -2.558 -8.702 1.00 91.38 109 ARG A CA 1
ATOM 887 C C . ARG A 1 109 ? 10.963 -1.204 -8.877 1.00 91.38 109 ARG A C 1
ATOM 889 O O . ARG A 1 109 ? 10.934 -0.362 -7.986 1.00 91.38 109 ARG A O 1
ATOM 896 N N . GLN A 1 110 ? 11.588 -0.972 -10.033 1.00 92.62 110 GLN A N 1
ATOM 897 C CA . GLN A 1 110 ? 12.290 0.283 -10.287 1.00 92.62 110 GLN A CA 1
ATOM 898 C C . GLN A 1 110 ? 11.321 1.470 -10.342 1.00 92.62 110 GLN A C 1
ATOM 900 O O . GLN A 1 110 ? 11.617 2.528 -9.795 1.00 92.62 110 GLN A O 1
ATOM 905 N N . GLU A 1 111 ? 10.164 1.300 -10.982 1.00 94.19 111 GLU A N 1
ATOM 906 C CA . GLU A 1 111 ? 9.122 2.329 -11.034 1.00 94.19 111 GLU A CA 1
ATOM 907 C C . GLU A 1 111 ? 8.533 2.606 -9.646 1.00 94.19 111 GLU A C 1
ATOM 909 O O . GLU A 1 111 ? 8.389 3.767 -9.263 1.00 94.19 111 GLU A O 1
ATOM 914 N N . PHE A 1 112 ? 8.288 1.549 -8.871 1.00 92.69 112 PHE A N 1
ATOM 915 C CA . PHE A 1 112 ? 7.805 1.628 -7.495 1.00 92.69 112 PHE A CA 1
ATOM 916 C C . PHE A 1 112 ? 8.725 2.479 -6.611 1.00 92.69 112 PHE A C 1
ATOM 918 O O . PHE A 1 112 ? 8.278 3.445 -5.994 1.00 92.69 112 PHE A O 1
ATOM 925 N N . TYR A 1 113 ? 10.033 2.196 -6.616 1.00 87.75 113 TYR A N 1
ATOM 926 C CA . TYR A 1 113 ? 10.989 2.952 -5.799 1.00 87.75 113 TYR A CA 1
ATOM 927 C C . TYR A 1 113 ? 11.295 4.351 -6.345 1.00 87.75 113 TYR A C 1
ATOM 929 O O . TYR A 1 113 ? 11.577 5.252 -5.559 1.00 87.75 113 TYR A O 1
ATOM 937 N N . ARG A 1 114 ? 11.169 4.597 -7.659 1.00 88.00 114 ARG A N 1
ATOM 938 C CA . ARG A 1 114 ? 11.193 5.977 -8.188 1.00 88.00 114 ARG A CA 1
ATOM 939 C C . ARG A 1 114 ? 10.021 6.808 -7.659 1.00 88.00 114 ARG A C 1
ATOM 941 O O . ARG A 1 114 ? 10.157 8.016 -7.492 1.00 88.00 114 ARG A O 1
ATOM 948 N N . ALA A 1 115 ? 8.884 6.170 -7.395 1.00 85.38 115 ALA A N 1
ATOM 949 C CA . ALA A 1 115 ? 7.682 6.815 -6.888 1.00 85.38 115 ALA A CA 1
ATOM 950 C C . ALA A 1 115 ? 7.611 6.886 -5.353 1.00 85.38 115 ALA A C 1
ATOM 952 O O . ALA A 1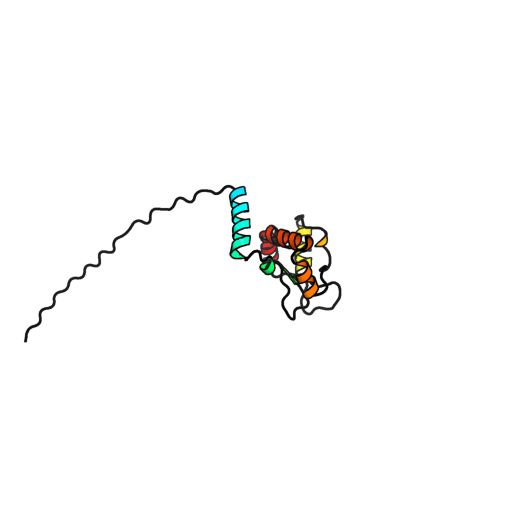 115 ? 6.596 7.358 -4.840 1.00 85.38 115 ALA A O 1
ATOM 953 N N . ILE A 1 116 ? 8.649 6.470 -4.614 1.00 81.75 116 ILE A N 1
ATOM 954 C CA . ILE A 1 116 ? 8.595 6.357 -3.145 1.00 81.75 116 ILE A CA 1
ATOM 955 C C . ILE A 1 116 ? 8.277 7.695 -2.445 1.00 81.75 116 ILE A C 1
ATOM 957 O O . ILE A 1 116 ? 7.612 7.720 -1.417 1.00 81.75 116 ILE A O 1
ATOM 961 N N . HIS A 1 117 ? 8.681 8.818 -3.0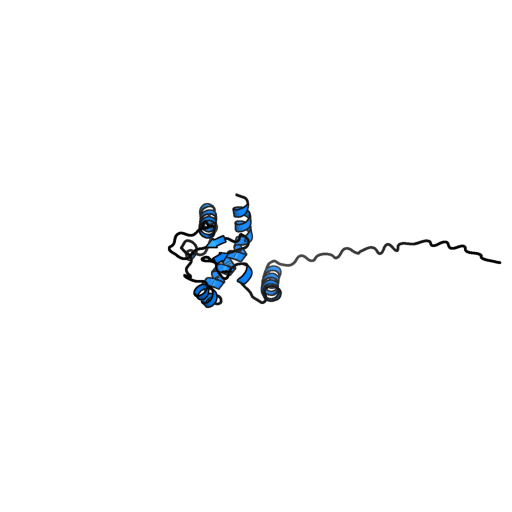48 1.00 78.50 117 HIS A N 1
ATOM 962 C CA . HIS A 1 117 ? 8.407 10.179 -2.560 1.00 78.50 117 HIS A CA 1
ATOM 963 C C . HIS A 1 117 ? 7.218 10.859 -3.259 1.00 78.50 117 HIS A C 1
ATOM 965 O O . HIS A 1 117 ? 7.011 12.063 -3.114 1.00 78.50 117 HIS A O 1
ATOM 971 N N . SER A 1 118 ? 6.450 10.121 -4.062 1.00 82.00 118 SER A N 1
ATOM 972 C CA . SER A 1 118 ? 5.271 10.663 -4.741 1.00 82.00 118 SER A CA 1
ATOM 973 C C . SER A 1 118 ? 4.090 10.812 -3.782 1.00 82.00 118 SER A C 1
ATOM 975 O O . SER A 1 118 ? 3.951 10.058 -2.819 1.00 82.00 118 SER A O 1
ATOM 977 N N . THR A 1 119 ? 3.169 11.725 -4.101 1.00 84.69 119 THR A N 1
ATOM 978 C CA . THR A 1 119 ? 1.902 11.885 -3.367 1.00 84.69 119 THR A CA 1
ATOM 979 C C . THR A 1 119 ? 1.114 10.578 -3.291 1.00 84.69 119 THR A C 1
ATOM 981 O O . THR A 1 119 ? 0.540 10.266 -2.256 1.00 84.69 119 THR A O 1
ATOM 984 N N . LYS A 1 120 ? 1.140 9.777 -4.364 1.00 86.56 120 LYS A N 1
ATOM 985 C CA . LYS A 1 120 ? 0.449 8.486 -4.425 1.00 86.56 120 LYS A CA 1
ATOM 986 C C . LYS A 1 120 ? 1.031 7.468 -3.437 1.00 86.56 120 LYS A C 1
ATOM 988 O O . LYS A 1 120 ? 0.275 6.756 -2.786 1.00 86.56 120 LYS A O 1
ATOM 993 N N . MET A 1 121 ? 2.358 7.409 -3.306 1.00 89.50 121 MET A N 1
ATOM 994 C CA . MET A 1 121 ? 2.992 6.530 -2.319 1.00 89.50 121 MET A CA 1
ATOM 995 C C . MET A 1 121 ? 2.722 7.005 -0.889 1.00 89.50 121 MET A C 1
ATOM 997 O O . MET A 1 121 ? 2.439 6.185 -0.022 1.00 89.50 121 MET A O 1
ATOM 1001 N N . ALA A 1 122 ? 2.754 8.320 -0.649 1.00 83.56 122 ALA A N 1
ATOM 1002 C CA . ALA A 1 122 ? 2.408 8.881 0.655 1.00 83.56 122 ALA A CA 1
ATOM 1003 C C . ALA A 1 122 ? 0.963 8.531 1.054 1.00 83.56 122 ALA A C 1
ATOM 1005 O O . ALA A 1 122 ? 0.734 8.060 2.163 1.00 83.56 122 ALA A O 1
ATOM 1006 N N . GLU A 1 123 ? 0.007 8.678 0.133 1.00 88.62 123 GLU A N 1
ATOM 1007 C CA . GLU A 1 123 ? -1.393 8.302 0.355 1.00 88.62 123 GLU A CA 1
ATOM 1008 C C . GLU A 1 123 ? -1.552 6.798 0.629 1.00 88.62 123 GLU A C 1
ATOM 1010 O O . GLU A 1 123 ? -2.259 6.421 1.563 1.00 88.62 123 GLU A O 1
ATOM 1015 N N . LEU A 1 124 ? -0.852 5.938 -0.125 1.00 93.44 124 LEU A N 1
ATOM 1016 C CA . LEU A 1 124 ? -0.834 4.492 0.122 1.00 93.44 124 LEU A CA 1
ATOM 1017 C C . LEU A 1 124 ? -0.296 4.164 1.520 1.00 93.44 124 LEU A C 1
ATOM 1019 O O . LEU A 1 124 ? -0.906 3.382 2.244 1.00 93.44 124 LEU A O 1
ATOM 1023 N N . ALA A 1 125 ? 0.824 4.766 1.912 1.00 88.75 125 ALA A N 1
ATOM 1024 C CA . ALA A 1 125 ? 1.439 4.540 3.215 1.00 88.75 125 ALA A CA 1
ATOM 1025 C C . ALA A 1 125 ? 0.529 4.993 4.365 1.00 88.75 125 ALA A C 1
ATOM 1027 O O . ALA A 1 125 ? 0.348 4.253 5.333 1.00 88.75 125 ALA A O 1
ATOM 1028 N N . THR A 1 126 ? -0.084 6.174 4.242 1.00 88.00 126 THR A N 1
ATOM 1029 C CA . THR A 1 126 ? -1.066 6.676 5.211 1.00 88.00 126 THR A CA 1
ATOM 1030 C C . THR A 1 126 ? -2.253 5.726 5.322 1.00 88.00 126 THR A C 1
ATOM 1032 O O . THR A 1 126 ? -2.578 5.301 6.428 1.00 88.00 126 THR A O 1
ATOM 1035 N N . PHE A 1 127 ? -2.834 5.312 4.194 1.00 94.62 127 PHE A N 1
ATOM 1036 C CA . PHE A 1 127 ? -3.937 4.353 4.177 1.00 94.62 127 PHE A CA 1
ATOM 1037 C C . PHE A 1 127 ? -3.561 3.020 4.843 1.00 94.62 127 PHE A C 1
ATOM 1039 O O . PHE A 1 127 ? -4.319 2.496 5.660 1.00 94.62 127 PHE A O 1
ATOM 1046 N N . LEU A 1 128 ? -2.389 2.460 4.534 1.00 94.06 128 LEU A N 1
ATOM 1047 C CA . LEU A 1 128 ? -1.932 1.199 5.123 1.00 94.06 128 LEU A CA 1
ATOM 1048 C C . LEU A 1 128 ? -1.691 1.320 6.627 1.00 94.06 128 LEU A C 1
ATOM 1050 O O . LEU A 1 128 ? -1.954 0.371 7.357 1.00 94.06 128 LEU A O 1
ATOM 1054 N N . ASN A 1 129 ? -1.225 2.472 7.101 1.00 89.62 129 ASN A N 1
ATOM 1055 C CA . ASN A 1 129 ? -1.047 2.711 8.526 1.00 89.62 129 ASN A CA 1
ATOM 1056 C C . ASN A 1 129 ? -2.395 2.873 9.253 1.00 89.62 129 ASN A C 1
ATOM 1058 O O . ASN A 1 129 ? -2.613 2.287 10.309 1.00 89.62 129 ASN A O 1
ATOM 1062 N N . GLU A 1 130 ? -3.325 3.637 8.681 1.00 89.88 130 GLU A N 1
ATOM 1063 C CA . GLU A 1 130 ? -4.648 3.880 9.276 1.00 89.88 130 GLU A CA 1
ATOM 1064 C C . GLU A 1 130 ? -5.547 2.636 9.246 1.00 89.88 130 GLU A C 1
ATOM 1066 O O . GLU A 1 130 ? -6.381 2.442 10.129 1.00 89.88 130 GLU A O 1
ATOM 1071 N N . SER A 1 131 ? -5.348 1.751 8.267 1.00 94.62 131 SER A N 1
ATOM 1072 C CA . SER A 1 131 ? -6.146 0.535 8.093 1.00 94.62 131 SER A CA 1
ATOM 1073 C C . SER A 1 131 ? -5.628 -0.687 8.858 1.00 94.62 131 SER A C 1
ATOM 1075 O O . SER A 1 131 ? -6.220 -1.757 8.717 1.00 94.62 131 SER A O 1
ATOM 1077 N N . ILE A 1 132 ? -4.584 -0.571 9.692 1.00 92.56 132 ILE A N 1
ATOM 1078 C CA . ILE A 1 132 ? -4.006 -1.704 10.449 1.00 92.56 132 ILE A CA 1
ATOM 1079 C C . ILE A 1 132 ? -5.069 -2.557 11.173 1.00 92.56 132 ILE A C 1
ATOM 1081 O O . ILE A 1 132 ? -5.043 -3.779 11.001 1.00 92.56 132 ILE A O 1
ATOM 1085 N N . PRO A 1 133 ? -6.045 -1.989 11.919 1.00 93.81 133 PRO A N 1
ATOM 1086 C CA . PRO A 1 133 ? -7.080 -2.795 12.573 1.00 93.81 133 PRO A CA 1
ATOM 1087 C C . PRO A 1 133 ? -7.898 -3.640 11.587 1.00 93.81 133 PRO A C 1
ATOM 1089 O O . PRO A 1 133 ? -8.262 -4.776 11.885 1.00 93.81 133 PRO A O 1
ATOM 1092 N N . HIS A 1 134 ? -8.153 -3.112 10.389 1.00 96.44 134 HIS A N 1
ATOM 1093 C CA . HIS A 1 134 ? -8.873 -3.833 9.345 1.00 96.44 134 HIS A CA 1
ATOM 1094 C C . HIS A 1 134 ? -8.017 -4.909 8.674 1.00 96.44 134 HIS A C 1
ATOM 1096 O O . HIS A 1 134 ? -8.557 -5.943 8.289 1.00 96.44 134 HIS A O 1
ATOM 1102 N N . GLN A 1 135 ? -6.702 -4.702 8.560 1.00 95.19 135 GLN A N 1
ATOM 1103 C CA . GLN A 1 135 ? -5.777 -5.721 8.049 1.00 95.19 135 GLN A CA 1
ATOM 1104 C C . GLN A 1 135 ? -5.748 -6.934 8.980 1.00 95.19 135 GLN A C 1
ATOM 1106 O O . GLN A 1 135 ? -5.887 -8.064 8.521 1.00 95.19 135 GLN A O 1
ATOM 1111 N N . ILE A 1 136 ? -5.663 -6.694 10.293 1.00 93.75 136 ILE A N 1
ATOM 1112 C CA . ILE A 1 136 ? -5.716 -7.755 11.308 1.00 93.75 136 ILE A CA 1
ATOM 1113 C C . ILE A 1 136 ? -7.057 -8.490 11.243 1.00 93.75 136 ILE A C 1
ATOM 1115 O O . ILE A 1 136 ? -7.074 -9.717 11.250 1.00 93.75 136 ILE A O 1
ATOM 1119 N N . ALA A 1 137 ? -8.172 -7.758 11.138 1.00 94.19 137 ALA A N 1
ATOM 1120 C CA . ALA A 1 137 ? -9.494 -8.367 11.010 1.00 94.19 137 ALA A CA 1
ATOM 1121 C C . ALA A 1 137 ? -9.603 -9.250 9.755 1.00 94.19 137 ALA A C 1
ATOM 1123 O O . ALA A 1 137 ? -10.113 -10.360 9.838 1.00 94.19 137 ALA A O 1
ATOM 1124 N N . TYR A 1 138 ? -9.084 -8.796 8.610 1.00 95.38 138 TYR A N 1
ATOM 1125 C CA . TYR A 1 138 ? -9.057 -9.588 7.378 1.00 95.38 138 TYR A CA 1
ATOM 1126 C C . TYR A 1 138 ? -8.266 -10.895 7.540 1.00 95.38 138 TYR A C 1
ATOM 1128 O O . TYR A 1 138 ? -8.715 -11.933 7.074 1.00 95.38 138 TYR A O 1
ATOM 1136 N N . MET A 1 139 ? -7.123 -10.865 8.233 1.00 90.06 139 MET A N 1
ATOM 1137 C CA . MET A 1 139 ? -6.261 -12.042 8.434 1.00 90.06 139 MET A CA 1
ATOM 1138 C C . MET A 1 139 ? -6.854 -13.119 9.358 1.00 90.06 139 MET A C 1
ATOM 1140 O O . MET A 1 139 ? -6.302 -14.214 9.442 1.00 90.06 139 MET A O 1
ATOM 1144 N N . GLN A 1 140 ? -7.927 -12.815 10.090 1.00 84.00 140 GLN A N 1
ATOM 1145 C CA . GLN A 1 140 ? -8.613 -13.768 10.973 1.00 84.00 140 GLN A CA 1
ATOM 1146 C C . GLN A 1 140 ? -9.703 -14.584 10.261 1.00 84.00 140 GLN A C 1
ATOM 1148 O O . GLN A 1 140 ? -10.287 -15.476 10.879 1.00 84.00 140 GLN A O 1
ATOM 1153 N N . HIS A 1 141 ? -10.004 -14.253 9.005 1.00 62.25 141 HIS A N 1
ATOM 1154 C CA . HIS A 1 141 ? -11.037 -14.885 8.188 1.00 62.25 141 HIS A CA 1
ATOM 1155 C C . HIS A 1 141 ? -10.431 -15.853 7.171 1.00 62.25 141 HIS A C 1
ATOM 1157 O O . HIS A 1 141 ? -11.103 -16.876 6.906 1.00 62.25 141 HIS A O 1
#

pLDDT: mean 78.12, std 18.75, range [39.0, 97.69]